Protein AF-A0A392PBZ8-F1 (afdb_monomer_lite)

Secondary structure (DSSP, 8-state):
-EEEES-EEEEEES-EEE--SS-SEEEES-EEEEEES-EEE--TT-TT--SEEEES-EEEEEEEEEEE-SS-SEEE-TT-EEEEEEEEEE-SBS-EEE---SSSTTPPPPEEEEEES-EE-SBS--

Organism: NCBI:txid97028

Structure (mmCIF, N/CA/C/O backbone):
data_AF-A0A392PBZ8-F1
#
_entry.id   AF-A0A392PBZ8-F1
#
loop_
_atom_site.group_PDB
_atom_site.id
_atom_site.type_symbol
_atom_site.label_atom_id
_atom_site.label_alt_id
_atom_site.label_comp_id
_atom_site.label_asym_id
_atom_site.label_entity_id
_atom_site.label_seq_id
_atom_site.pdbx_PDB_ins_code
_atom_site.Cartn_x
_atom_site.Cartn_y
_atom_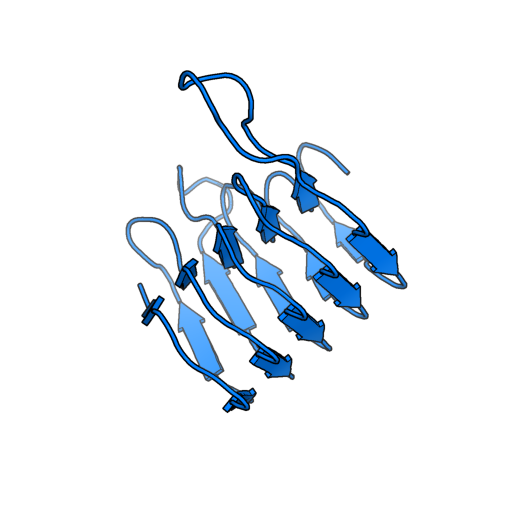site.Cartn_z
_atom_site.occupancy
_atom_site.B_iso_or_equiv
_atom_site.auth_seq_id
_atom_site.auth_comp_id
_atom_site.auth_asym_id
_atom_site.auth_atom_id
_atom_site.pdbx_PDB_model_num
ATOM 1 N N . ASN A 1 1 ? -6.633 7.276 -9.433 1.00 88.00 1 ASN A N 1
ATOM 2 C CA . ASN A 1 1 ? -6.323 7.726 -8.064 1.00 88.00 1 ASN A CA 1
ATOM 3 C C . ASN A 1 1 ? -7.614 7.773 -7.253 1.00 88.00 1 ASN A C 1
ATOM 5 O O . ASN A 1 1 ? -8.532 8.489 -7.639 1.00 88.00 1 ASN A O 1
ATOM 9 N N . PHE A 1 2 ? -7.705 6.957 -6.203 1.00 96.38 2 PHE A N 1
ATOM 10 C CA . PHE A 1 2 ? -8.792 6.962 -5.223 1.00 96.38 2 PHE A CA 1
ATOM 11 C C . PHE A 1 2 ? -8.332 7.665 -3.943 1.00 96.38 2 PHE A C 1
ATOM 13 O O . PHE A 1 2 ? -7.215 7.432 -3.486 1.00 96.38 2 PHE A O 1
ATOM 20 N N . GLY A 1 3 ? -9.202 8.482 -3.348 1.00 97.56 3 GLY A N 1
ATOM 21 C CA . GLY A 1 3 ? -8.974 9.102 -2.044 1.00 97.56 3 GLY A CA 1
ATOM 22 C C . GLY A 1 3 ? -10.047 8.673 -1.051 1.00 97.56 3 GLY A C 1
ATOM 23 O O . GLY A 1 3 ? -11.226 8.959 -1.259 1.00 97.56 3 GLY A O 1
ATOM 24 N N . PHE A 1 4 ? -9.639 8.007 0.025 1.00 98.25 4 PHE A N 1
ATOM 25 C CA . PHE A 1 4 ? -10.509 7.589 1.119 1.00 98.25 4 PHE A CA 1
ATOM 26 C C . PHE A 1 4 ? -10.128 8.365 2.374 1.00 98.25 4 PHE A C 1
ATOM 28 O O . PHE A 1 4 ? -9.108 8.084 3.001 1.00 98.25 4 PHE A O 1
ATOM 35 N N . ASN A 1 5 ? -10.951 9.353 2.724 1.00 98.38 5 ASN A N 1
ATOM 36 C CA . ASN A 1 5 ? -10.641 10.306 3.783 1.00 98.38 5 ASN A CA 1
ATOM 37 C C . ASN A 1 5 ? -11.683 10.228 4.902 1.00 98.38 5 ASN A C 1
ATOM 39 O O . ASN A 1 5 ? -12.879 10.353 4.640 1.00 98.38 5 ASN A O 1
ATOM 43 N N . PHE A 1 6 ? -11.218 10.070 6.142 1.00 98.44 6 PHE A N 1
ATOM 44 C CA . PHE A 1 6 ? -12.022 10.142 7.370 1.00 98.44 6 PHE A CA 1
ATOM 45 C C . PHE A 1 6 ? -13.190 9.146 7.435 1.00 98.44 6 PHE A C 1
ATOM 47 O O . PHE A 1 6 ? -14.201 9.390 8.099 1.00 98.44 6 PHE A O 1
ATOM 54 N N . LEU A 1 7 ? -13.055 8.009 6.749 1.00 98.62 7 LEU A N 1
ATOM 55 C CA . LEU A 1 7 ? -14.059 6.952 6.743 1.00 98.62 7 LEU A CA 1
ATOM 56 C C . LEU A 1 7 ? -13.957 6.088 7.998 1.00 98.62 7 LEU A C 1
ATOM 58 O O . LEU A 1 7 ? -12.877 5.866 8.548 1.00 98.62 7 LEU A O 1
ATOM 62 N N . LYS A 1 8 ? -15.103 5.562 8.428 1.00 98.62 8 LYS A N 1
ATOM 63 C CA . LYS A 1 8 ? -15.205 4.652 9.569 1.00 98.62 8 LYS A CA 1
ATOM 64 C C . LYS A 1 8 ? -15.985 3.405 9.178 1.00 98.62 8 LYS A C 1
ATOM 66 O O . LYS A 1 8 ? -16.951 3.512 8.425 1.00 98.62 8 LYS A O 1
ATOM 71 N N . HIS A 1 9 ? -15.586 2.248 9.702 1.00 98.56 9 HIS A N 1
ATOM 72 C CA . HIS A 1 9 ? -16.333 0.986 9.577 1.00 98.56 9 HIS A CA 1
ATOM 73 C C . HIS A 1 9 ? -16.699 0.642 8.126 1.00 98.56 9 HIS A C 1
ATOM 75 O O . HIS A 1 9 ? -17.857 0.375 7.809 1.00 98.56 9 HIS A O 1
ATOM 81 N N . SER A 1 10 ? -15.725 0.727 7.224 1.00 98.56 10 SER A N 1
ATOM 82 C CA . SER A 1 10 ? -15.973 0.627 5.784 1.00 98.56 10 SER A CA 1
ATOM 83 C C . SER A 1 10 ? -15.096 -0.440 5.137 1.00 98.56 10 SER A C 1
ATOM 85 O O . SER A 1 10 ? -13.975 -0.701 5.576 1.00 98.56 10 SER A O 1
ATOM 87 N N . ILE A 1 11 ? -15.624 -1.058 4.082 1.00 98.62 11 ILE A N 1
ATOM 88 C CA . ILE A 1 11 ? -14.942 -2.094 3.305 1.00 98.62 11 ILE A CA 1
ATOM 89 C C . ILE A 1 11 ? -14.972 -1.686 1.836 1.00 98.62 11 ILE A C 1
ATOM 91 O O . ILE A 1 11 ? -16.026 -1.327 1.313 1.00 98.62 11 ILE A O 1
ATOM 95 N N . VAL A 1 12 ? -13.823 -1.777 1.174 1.00 98.12 12 VAL A N 1
ATOM 96 C CA . VAL A 1 12 ? -13.686 -1.659 -0.275 1.00 98.12 12 VAL A CA 1
ATOM 97 C C . VAL A 1 12 ? -13.239 -3.010 -0.809 1.00 98.12 12 VAL A C 1
ATOM 99 O O . VAL A 1 12 ? -12.213 -3.542 -0.383 1.00 98.12 12 VAL A O 1
ATOM 102 N N . ARG A 1 13 ? -14.028 -3.580 -1.719 1.00 98.31 13 ARG A N 1
ATOM 103 C CA . ARG A 1 13 ? -13.854 -4.961 -2.160 1.00 98.31 13 ARG A CA 1
ATOM 104 C C . ARG A 1 13 ? -13.898 -5.096 -3.678 1.00 98.31 13 ARG A C 1
ATOM 106 O O . ARG A 1 13 ? -14.712 -4.435 -4.315 1.00 98.31 13 ARG A O 1
ATOM 113 N N . ASP A 1 14 ? -13.038 -5.965 -4.210 1.00 98.06 14 ASP A N 1
ATOM 114 C CA . ASP A 1 14 ? -13.031 -6.426 -5.610 1.00 98.06 14 ASP A CA 1
ATOM 115 C C . ASP A 1 14 ? -12.945 -5.295 -6.654 1.00 98.06 14 ASP A C 1
ATOM 117 O O . ASP A 1 14 ? -13.528 -5.360 -7.737 1.00 98.06 14 ASP A O 1
ATOM 121 N N . ILE A 1 15 ? -12.211 -4.229 -6.329 1.00 98.12 15 ILE A N 1
ATOM 122 C CA . ILE A 1 15 ? -11.968 -3.106 -7.239 1.00 98.12 15 ILE A CA 1
ATOM 123 C C . ILE A 1 15 ? -10.596 -3.253 -7.89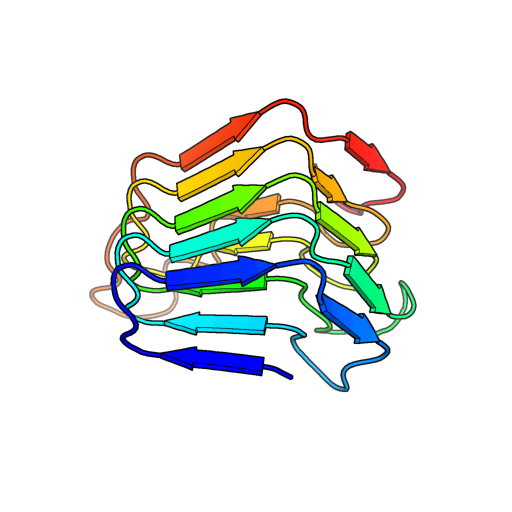7 1.00 98.12 15 ILE A C 1
ATOM 125 O O . ILE A 1 15 ? -9.599 -3.562 -7.241 1.00 98.12 15 ILE A O 1
ATOM 129 N N . THR A 1 16 ? -10.548 -2.934 -9.191 1.00 98.38 16 THR A N 1
ATOM 130 C CA . THR A 1 16 ? -9.313 -2.841 -9.971 1.00 98.38 16 THR A CA 1
ATOM 131 C C . THR A 1 16 ? -8.969 -1.382 -10.266 1.00 98.38 16 THR A C 1
ATOM 133 O O . THR A 1 16 ? -9.795 -0.634 -10.789 1.00 98.38 16 THR A O 1
ATOM 136 N N . SER A 1 17 ? -7.730 -0.985 -9.980 1.00 98.31 17 SER A N 1
ATOM 137 C CA . SER A 1 17 ? -7.149 0.307 -10.353 1.00 98.31 17 SER A CA 1
ATOM 138 C C . SER A 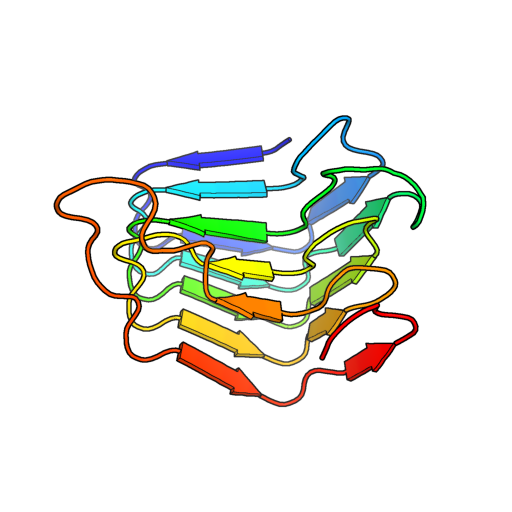1 17 ? -6.002 0.084 -11.335 1.00 98.31 17 SER A C 1
ATOM 140 O O . SER A 1 17 ? -5.062 -0.649 -11.034 1.00 98.31 17 SER A O 1
ATOM 142 N N . LYS A 1 18 ? -6.061 0.720 -12.505 1.00 98.06 18 LYS A N 1
ATOM 143 C CA . LYS A 1 18 ? -5.102 0.506 -13.592 1.00 98.06 18 LYS A CA 1
ATOM 144 C C . LYS A 1 18 ? -4.483 1.819 -14.066 1.00 98.06 18 LYS A C 1
ATOM 146 O O . LYS A 1 18 ? -5.207 2.796 -14.241 1.00 98.06 18 LYS A O 1
ATOM 151 N N . ASP A 1 19 ? -3.167 1.803 -14.270 1.00 96.81 19 ASP A N 1
ATOM 152 C CA . ASP A 1 19 ? -2.356 2.852 -14.897 1.00 96.81 19 ASP A CA 1
ATOM 153 C C . ASP A 1 19 ? -2.632 4.253 -14.324 1.00 96.81 19 ASP A C 1
ATOM 155 O O . ASP A 1 19 ? -2.916 5.216 -15.044 1.00 96.81 19 ASP A O 1
ATOM 159 N N . SER A 1 20 ? -2.594 4.372 -12.991 1.00 96.31 20 SER A N 1
ATOM 160 C CA . SER A 1 20 ? -2.735 5.673 -12.337 1.00 96.31 20 SER A CA 1
ATOM 161 C C . SER A 1 20 ? -1.535 6.556 -12.694 1.00 96.31 20 SER A C 1
ATOM 163 O O . SER A 1 20 ? -0.404 6.092 -12.758 1.00 96.31 20 SER A O 1
ATOM 165 N N . LYS A 1 21 ? -1.769 7.855 -12.912 1.00 91.25 21 LYS A N 1
ATOM 166 C CA . LYS A 1 21 ? -0.703 8.824 -13.252 1.00 91.25 21 LYS A CA 1
ATOM 167 C C . LYS A 1 21 ? 0.237 9.147 -12.079 1.00 91.25 21 LYS A C 1
ATOM 169 O O . LYS A 1 21 ? 1.198 9.887 -12.247 1.00 91.25 21 LYS A O 1
ATOM 174 N N . ASN A 1 22 ? -0.131 8.695 -10.890 1.00 93.50 22 ASN A N 1
ATOM 175 C CA . ASN A 1 22 ? 0.551 8.871 -9.616 1.00 93.50 22 ASN A CA 1
ATOM 176 C C . ASN A 1 22 ? 0.017 7.748 -8.699 1.00 93.50 22 ASN A C 1
ATOM 178 O O . ASN A 1 22 ? -0.453 6.733 -9.218 1.00 93.50 22 ASN A O 1
ATOM 182 N N . PHE A 1 23 ? -0.046 7.943 -7.383 1.00 96.06 23 PHE A N 1
ATOM 183 C CA . PHE A 1 23 ? -0.541 6.950 -6.429 1.00 96.06 23 PHE A CA 1
ATOM 184 C C . PHE A 1 23 ? -1.891 6.370 -6.892 1.00 96.06 23 PHE A C 1
ATOM 186 O O . PHE A 1 23 ? -2.736 7.071 -7.471 1.00 96.06 23 PHE A O 1
ATOM 193 N N . HIS A 1 24 ? -2.129 5.084 -6.674 1.00 98.38 24 HIS A N 1
ATOM 194 C CA . HIS A 1 24 ? -3.404 4.451 -6.985 1.00 98.38 24 HIS A CA 1
ATOM 195 C C . HIS A 1 24 ? -4.441 4.764 -5.912 1.00 98.38 24 HIS A C 1
ATOM 197 O O . HIS A 1 24 ? -5.579 5.099 -6.267 1.00 98.38 24 HIS A O 1
ATOM 203 N N . VAL A 1 25 ? -4.050 4.698 -4.637 1.00 98.44 25 VAL A N 1
ATOM 204 C CA . VAL A 1 25 ? -4.934 4.877 -3.483 1.00 98.44 25 VAL A CA 1
ATOM 205 C C . VAL A 1 25 ? -4.250 5.686 -2.379 1.00 98.44 25 VAL A C 1
ATOM 207 O O . VAL A 1 25 ? -3.142 5.364 -1.963 1.00 98.44 25 VAL A O 1
ATOM 210 N N . ASN A 1 26 ? -4.961 6.686 -1.859 1.00 98.25 26 ASN A N 1
ATOM 211 C CA . ASN A 1 26 ? -4.623 7.402 -0.632 1.00 98.25 26 ASN A CA 1
ATOM 212 C C . ASN A 1 26 ? -5.676 7.125 0.448 1.00 98.25 26 ASN A C 1
ATOM 214 O O . ASN A 1 26 ? -6.875 7.291 0.204 1.00 98.25 26 ASN A O 1
ATOM 218 N N . VAL A 1 27 ? -5.226 6.739 1.641 1.00 98.62 27 VAL A N 1
ATOM 219 C CA . VAL A 1 27 ? -6.053 6.502 2.829 1.00 98.62 27 VAL A CA 1
ATOM 220 C C . VAL A 1 27 ? -5.608 7.461 3.922 1.00 98.62 27 VAL A C 1
ATOM 222 O O . VAL A 1 27 ? -4.472 7.381 4.383 1.00 98.62 27 VAL A O 1
ATOM 225 N N . LEU A 1 28 ? -6.495 8.358 4.350 1.00 98.69 28 LEU A N 1
ATOM 226 C CA . LEU A 1 28 ? -6.166 9.391 5.329 1.00 98.69 28 LEU A CA 1
ATOM 227 C C . LEU A 1 28 ? -7.220 9.470 6.431 1.00 98.69 28 LEU A C 1
ATOM 229 O O . LEU A 1 28 ? -8.401 9.675 6.156 1.00 98.69 28 LEU A O 1
ATOM 233 N N . GLY A 1 29 ? -6.801 9.386 7.694 1.00 98.62 29 GLY A N 1
ATOM 234 C CA . GLY A 1 29 ? -7.714 9.621 8.819 1.00 98.62 29 GLY A CA 1
ATOM 235 C C . GLY A 1 29 ? -8.788 8.545 9.004 1.00 98.62 29 GLY A C 1
ATOM 236 O O . GLY A 1 29 ? -9.810 8.817 9.632 1.00 98.62 29 GLY A O 1
ATOM 237 N N . CYS A 1 30 ? -8.619 7.355 8.423 1.00 98.81 30 CYS A N 1
ATOM 238 C CA . CYS A 1 30 ? -9.634 6.303 8.447 1.00 98.81 30 CYS A CA 1
ATOM 239 C C . CYS A 1 30 ? -9.551 5.447 9.720 1.00 98.81 30 CYS A C 1
ATOM 241 O O . CYS A 1 30 ? -8.492 5.308 10.334 1.00 98.81 30 CYS A O 1
ATOM 243 N N . THR A 1 31 ? -10.671 4.844 10.126 1.00 98.88 31 THR A N 1
ATOM 244 C CA . THR A 1 31 ? -10.735 3.935 11.284 1.00 98.88 31 THR A CA 1
ATOM 245 C C . THR A 1 31 ? -11.535 2.678 10.969 1.00 98.88 31 THR A C 1
ATOM 247 O O . THR A 1 31 ? -12.676 2.789 10.522 1.00 98.88 31 THR A O 1
ATOM 250 N N . ASN A 1 32 ? -10.983 1.493 11.250 1.00 98.81 32 ASN A N 1
ATOM 251 C CA . ASN A 1 32 ? -11.607 0.206 10.911 1.00 98.81 32 ASN A CA 1
ATOM 252 C C . ASN A 1 32 ? -12.011 0.177 9.426 1.00 98.81 32 ASN A C 1
ATOM 254 O O . ASN A 1 32 ? -13.191 0.240 9.057 1.00 98.81 32 ASN A O 1
ATOM 258 N N . PHE A 1 33 ? -10.987 0.184 8.576 1.00 98.81 33 PHE A N 1
ATOM 259 C CA . PHE A 1 33 ? -11.120 0.278 7.127 1.00 98.81 33 PHE A CA 1
ATOM 260 C C . PHE A 1 33 ? -10.434 -0.907 6.460 1.00 98.81 33 PHE A C 1
ATOM 262 O O . PHE A 1 33 ? -9.285 -1.211 6.767 1.00 98.81 33 PHE A O 1
ATOM 269 N N . THR A 1 34 ? -11.133 -1.602 5.566 1.00 98.88 34 THR A N 1
ATOM 270 C CA . THR A 1 34 ? -10.616 -2.837 4.963 1.00 98.88 34 THR A CA 1
ATOM 271 C C . THR A 1 34 ? -10.626 -2.770 3.444 1.00 98.88 34 THR A C 1
ATOM 273 O O . THR A 1 34 ? -11.665 -2.509 2.844 1.00 98.88 34 THR A O 1
ATOM 276 N N . PHE A 1 35 ? -9.488 -3.086 2.837 1.00 98.81 35 PHE A N 1
ATOM 277 C CA . PHE A 1 35 ? -9.382 -3.531 1.454 1.00 98.81 35 PHE A CA 1
ATOM 278 C C . PHE A 1 35 ? -9.375 -5.056 1.417 1.00 98.81 35 PHE A C 1
ATOM 280 O O . PHE A 1 35 ? -8.656 -5.689 2.192 1.00 98.81 35 PHE A O 1
ATOM 287 N N . ASP A 1 36 ? -10.156 -5.640 0.514 1.00 98.81 36 ASP A N 1
ATOM 288 C CA . ASP A 1 36 ? -10.258 -7.090 0.338 1.00 98.81 36 ASP A CA 1
ATOM 289 C C . ASP A 1 36 ? -10.418 -7.424 -1.150 1.00 98.81 36 ASP A C 1
ATOM 291 O O . ASP A 1 36 ? -11.335 -6.921 -1.793 1.00 98.81 36 ASP A O 1
ATOM 295 N N . GLY A 1 37 ? -9.514 -8.218 -1.727 1.00 98.50 37 GLY A N 1
ATOM 296 C CA . GLY A 1 37 ? -9.594 -8.576 -3.154 1.00 98.50 37 GLY A CA 1
ATOM 297 C C . GLY A 1 37 ? -9.243 -7.435 -4.120 1.00 98.50 37 GLY A C 1
ATOM 298 O O . GLY A 1 37 ? -9.601 -7.476 -5.295 1.00 98.50 37 GLY A O 1
ATOM 299 N N . PHE A 1 38 ? -8.569 -6.384 -3.647 1.00 97.81 38 PHE A N 1
ATOM 300 C CA . PHE A 1 38 ? -8.211 -5.236 -4.480 1.00 97.81 38 PHE A CA 1
ATOM 301 C C . PHE A 1 38 ? -7.112 -5.615 -5.493 1.00 97.81 38 PHE A C 1
ATOM 303 O O . PHE A 1 38 ? -6.242 -6.442 -5.209 1.00 97.81 38 PHE A O 1
ATOM 310 N N . THR A 1 39 ? -7.134 -5.022 -6.688 1.00 98.69 39 THR A N 1
ATOM 311 C CA . THR A 1 39 ? -6.104 -5.247 -7.718 1.00 98.69 39 THR A CA 1
ATOM 312 C C . THR A 1 39 ? -5.560 -3.920 -8.233 1.00 98.69 39 THR A C 1
ATOM 314 O O . THR A 1 39 ? -6.320 -3.042 -8.641 1.00 98.69 39 THR A O 1
ATOM 317 N N . ILE A 1 40 ? -4.239 -3.765 -8.231 1.00 98.62 40 ILE A N 1
ATOM 318 C CA . ILE A 1 40 ? -3.533 -2.580 -8.722 1.00 98.62 40 ILE A CA 1
ATOM 319 C C . ILE A 1 40 ? -2.518 -3.003 -9.777 1.00 98.62 40 ILE A C 1
ATOM 321 O O . ILE A 1 40 ? -1.723 -3.912 -9.542 1.00 98.62 40 ILE A O 1
ATOM 325 N N . THR A 1 41 ? -2.540 -2.330 -10.927 1.00 98.31 41 THR A N 1
ATOM 326 C CA . THR A 1 41 ? -1.561 -2.544 -11.998 1.00 98.31 41 THR A CA 1
ATOM 327 C C . THR A 1 41 ? -1.097 -1.222 -12.597 1.00 98.31 41 THR A C 1
ATOM 329 O O . THR A 1 41 ? -1.926 -0.448 -13.081 1.00 98.31 41 THR A O 1
ATOM 332 N N . ALA A 1 42 ? 0.211 -1.018 -12.648 1.00 97.75 42 ALA A N 1
ATOM 333 C CA . ALA A 1 42 ? 0.902 -0.017 -13.449 1.00 97.75 42 ALA A CA 1
ATOM 334 C C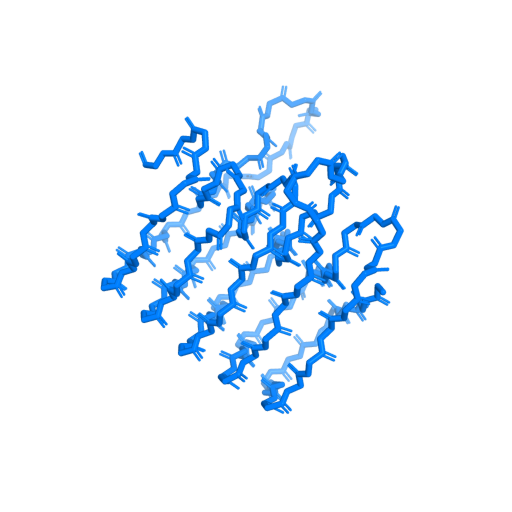 . ALA A 1 42 ? 2.237 -0.601 -13.957 1.00 97.75 42 ALA A C 1
ATOM 336 O O . ALA A 1 42 ? 2.728 -1.588 -13.399 1.00 97.75 42 ALA A O 1
ATOM 337 N N . PRO A 1 43 ? 2.844 -0.035 -15.018 1.00 96.88 43 PRO A N 1
ATOM 338 C CA . PRO A 1 43 ? 4.170 -0.454 -15.462 1.00 96.88 43 PRO A CA 1
ATOM 339 C C . PRO A 1 43 ? 5.213 -0.273 -14.352 1.00 96.88 43 PRO A C 1
ATOM 341 O O . PRO A 1 43 ? 5.242 0.773 -13.711 1.00 96.88 43 PRO A O 1
ATOM 344 N N . GLY A 1 44 ? 6.128 -1.234 -14.188 1.00 93.75 44 GLY A N 1
ATOM 345 C CA . GLY A 1 44 ? 7.199 -1.151 -13.181 1.00 93.75 44 GLY A CA 1
ATOM 346 C C . GLY A 1 44 ? 8.170 0.021 -13.380 1.00 93.75 44 GLY A C 1
ATOM 347 O O . GLY A 1 44 ? 8.864 0.419 -12.460 1.00 93.75 44 GLY A O 1
ATOM 348 N N . THR A 1 45 ? 8.196 0.621 -14.571 1.00 94.38 45 THR A N 1
ATOM 349 C CA . THR A 1 45 ? 8.974 1.834 -14.871 1.00 94.38 45 THR A CA 1
ATOM 350 C C . THR A 1 45 ? 8.194 3.130 -14.610 1.00 94.38 45 THR A C 1
ATOM 352 O O . THR A 1 45 ? 8.675 4.214 -14.939 1.00 94.38 45 THR A O 1
ATOM 355 N N . SER A 1 46 ? 6.954 3.041 -14.117 1.00 92.56 46 SER A N 1
ATOM 356 C CA . SER A 1 46 ? 6.076 4.189 -13.897 1.00 92.56 46 SER A CA 1
ATOM 357 C C . SER A 1 46 ? 6.324 4.796 -12.519 1.00 92.56 46 SER A C 1
ATOM 359 O O . SER A 1 46 ? 5.767 4.343 -11.520 1.00 92.56 46 SER A O 1
ATOM 361 N N . ILE A 1 47 ? 7.146 5.841 -12.485 1.00 90.69 47 ILE A N 1
ATOM 362 C CA . ILE A 1 47 ? 7.563 6.517 -11.251 1.00 90.69 47 ILE A CA 1
ATOM 363 C C . ILE A 1 47 ? 6.366 6.994 -10.410 1.00 90.69 47 ILE A C 1
ATOM 365 O O . ILE A 1 47 ? 5.387 7.514 -10.953 1.00 90.69 47 ILE A O 1
ATOM 369 N N . ASN A 1 48 ? 6.460 6.835 -9.084 1.00 91.94 48 ASN A N 1
ATOM 370 C CA . ASN A 1 48 ? 5.485 7.327 -8.100 1.00 91.94 48 ASN A CA 1
ATOM 371 C C . ASN A 1 48 ? 4.054 6.818 -8.319 1.00 91.94 48 ASN A C 1
ATOM 373 O O . ASN A 1 48 ? 3.074 7.551 -8.144 1.00 91.94 48 ASN A O 1
ATOM 377 N N . THR A 1 49 ? 3.929 5.562 -8.753 1.00 94.06 49 THR A N 1
ATOM 378 C CA . THR A 1 49 ? 2.646 4.859 -8.870 1.00 94.06 49 THR A CA 1
ATOM 379 C C . THR A 1 49 ? 2.370 3.982 -7.659 1.00 94.06 49 THR A C 1
ATOM 381 O O . THR A 1 49 ? 1.923 2.853 -7.816 1.00 94.06 49 THR A O 1
ATOM 384 N N . ASP A 1 50 ? 2.611 4.496 -6.453 1.00 97.19 50 ASP A N 1
ATOM 385 C CA . ASP A 1 50 ? 2.369 3.790 -5.196 1.00 97.19 50 ASP A CA 1
ATOM 386 C C . ASP A 1 50 ? 0.994 3.115 -5.180 1.00 97.19 50 ASP A C 1
ATOM 388 O O . ASP A 1 50 ? -0.007 3.690 -5.624 1.00 97.19 50 ASP A O 1
ATOM 392 N N . GLY A 1 51 ? 0.922 1.897 -4.655 1.00 98.25 51 GLY A N 1
ATOM 393 C CA . GLY A 1 51 ? -0.312 1.130 -4.593 1.00 98.25 51 GLY A CA 1
ATOM 394 C C . GLY A 1 51 ? -1.291 1.729 -3.587 1.00 98.25 51 GLY A C 1
ATOM 395 O O . GLY A 1 51 ? -2.205 2.475 -3.953 1.00 98.25 51 GLY A O 1
ATOM 396 N N . ILE A 1 52 ? -1.122 1.374 -2.314 1.00 98.69 52 ILE A N 1
ATOM 397 C CA . ILE A 1 52 ? -1.967 1.856 -1.216 1.00 98.69 52 ILE A CA 1
ATOM 398 C C . ILE A 1 52 ? -1.114 2.620 -0.208 1.00 98.69 52 ILE A C 1
ATOM 400 O O . ILE A 1 52 ? -0.406 2.018 0.597 1.00 98.69 52 ILE A O 1
ATOM 404 N N . HIS A 1 53 ? -1.236 3.945 -0.219 1.00 98.56 53 HIS A N 1
ATOM 405 C CA . HIS A 1 53 ? -0.623 4.808 0.782 1.00 98.56 53 HIS A CA 1
ATOM 406 C C . HIS A 1 53 ? -1.582 5.036 1.957 1.00 98.56 53 HIS A C 1
ATOM 408 O O . HIS A 1 53 ? -2.731 5.441 1.756 1.00 98.56 53 HIS A O 1
ATOM 414 N N . ILE A 1 54 ? -1.125 4.780 3.184 1.00 98.75 54 ILE A N 1
ATOM 415 C CA . ILE A 1 54 ? -1.924 4.885 4.412 1.00 98.75 54 ILE A CA 1
ATOM 416 C C . ILE A 1 54 ? -1.271 5.884 5.360 1.00 98.75 54 ILE A C 1
ATOM 418 O O . ILE A 1 54 ? -0.158 5.656 5.813 1.00 98.75 54 ILE A O 1
ATOM 422 N N . GLY A 1 55 ? -1.981 6.955 5.709 1.00 98.44 55 GLY A N 1
ATOM 423 C CA . GLY A 1 55 ? -1.542 7.955 6.683 1.00 98.44 55 GLY A CA 1
ATOM 424 C C . GLY A 1 55 ? -2.603 8.220 7.747 1.00 98.44 55 GLY A C 1
ATOM 425 O O . GLY A 1 55 ? -3.810 8.170 7.476 1.00 98.44 55 GLY A O 1
ATOM 426 N N . ARG A 1 56 ? -2.163 8.515 8.974 1.00 98.50 56 ARG A N 1
ATOM 427 C CA . ARG A 1 56 ? -2.996 8.944 10.115 1.00 98.50 56 ARG A CA 1
ATOM 428 C C . ARG A 1 56 ? -4.249 8.096 10.322 1.00 98.50 56 ARG A C 1
ATOM 430 O O . ARG A 1 56 ? -5.318 8.618 10.624 1.00 98.50 56 ARG A O 1
ATOM 437 N N . SER A 1 57 ? -4.146 6.796 10.078 1.00 98.81 57 SER A N 1
ATOM 438 C CA . SER A 1 57 ? -5.284 5.877 10.076 1.00 98.81 57 SER A CA 1
ATOM 439 C C . SER A 1 57 ? -5.079 4.770 11.102 1.00 98.81 57 SER A C 1
ATOM 441 O O . SER A 1 57 ? -3.950 4.385 11.391 1.00 98.81 57 SER A O 1
ATOM 443 N N . THR A 1 58 ? -6.168 4.261 11.674 1.00 98.88 58 THR A N 1
ATOM 444 C CA . THR A 1 58 ? -6.130 3.226 12.718 1.00 98.88 58 THR A CA 1
ATOM 445 C C . THR A 1 58 ? -6.954 2.006 12.320 1.00 98.88 58 THR A C 1
ATOM 447 O O . THR A 1 58 ? -8.071 2.155 11.834 1.00 98.88 58 THR A O 1
ATOM 450 N N . ASP A 1 59 ? -6.441 0.799 12.561 1.00 98.88 59 ASP A N 1
ATOM 451 C CA . ASP A 1 59 ? -7.124 -0.459 12.211 1.00 98.88 59 ASP A CA 1
ATOM 452 C C . ASP A 1 59 ? -7.455 -0.535 10.707 1.00 98.88 59 ASP A C 1
ATOM 454 O O . ASP A 1 59 ? -8.603 -0.718 10.294 1.00 98.88 59 ASP A O 1
ATOM 458 N N . VAL A 1 60 ? -6.431 -0.333 9.870 1.00 98.94 60 VAL A N 1
ATOM 459 C CA . VAL A 1 60 ? -6.543 -0.509 8.415 1.00 98.94 60 VAL A CA 1
ATOM 460 C C . VAL A 1 60 ? -6.036 -1.891 8.028 1.00 98.94 60 VAL A C 1
ATOM 462 O O . VAL A 1 60 ? -4.944 -2.304 8.422 1.00 98.94 60 VAL A O 1
ATOM 465 N N . LYS A 1 61 ? -6.827 -2.608 7.231 1.00 98.94 61 LYS A N 1
ATOM 466 C CA . LYS A 1 61 ? -6.525 -3.961 6.763 1.00 98.94 61 LYS A CA 1
ATOM 467 C C . LYS A 1 61 ? -6.413 -3.970 5.241 1.00 98.94 61 LYS A C 1
ATOM 469 O O . LYS A 1 61 ? -7.356 -3.585 4.562 1.00 98.94 61 LYS A O 1
ATOM 474 N N . VAL A 1 62 ? -5.289 -4.437 4.710 1.00 98.88 62 VAL A N 1
ATOM 475 C CA . VAL A 1 62 ? -5.087 -4.714 3.281 1.00 98.88 62 VAL A CA 1
ATOM 476 C C . VAL A 1 62 ? -4.995 -6.224 3.114 1.00 98.88 62 VAL A C 1
ATOM 478 O O . VAL A 1 62 ? -4.024 -6.840 3.559 1.00 98.88 62 VAL A O 1
ATOM 481 N N . LEU A 1 63 ? -6.038 -6.830 2.546 1.00 98.88 63 LEU A N 1
ATOM 482 C CA . LEU A 1 63 ? -6.225 -8.278 2.507 1.00 98.88 63 LEU A CA 1
ATOM 483 C C . LEU A 1 63 ? -6.351 -8.790 1.071 1.00 98.88 63 LEU A C 1
ATOM 485 O O . LEU A 1 63 ? -7.011 -8.168 0.239 1.00 98.88 63 LEU A O 1
ATOM 489 N N . ASN A 1 64 ? -5.763 -9.958 0.800 1.00 98.81 64 ASN A N 1
ATOM 490 C CA . ASN A 1 64 ? -5.994 -10.736 -0.428 1.00 98.81 64 ASN A CA 1
ATOM 491 C C . ASN A 1 64 ? -5.827 -9.896 -1.711 1.00 98.81 64 ASN A C 1
ATOM 493 O O . ASN A 1 64 ? -6.667 -9.934 -2.604 1.00 98.81 64 ASN A O 1
ATOM 497 N N . THR A 1 65 ? -4.797 -9.055 -1.752 1.00 98.69 65 THR A N 1
ATOM 498 C CA . THR A 1 65 ? -4.649 -7.986 -2.751 1.00 98.69 65 THR A CA 1
ATOM 499 C C . THR A 1 65 ? -3.471 -8.286 -3.680 1.00 98.69 65 THR A C 1
ATOM 501 O O . THR A 1 65 ? -2.455 -8.823 -3.242 1.00 98.69 65 THR A O 1
ATOM 504 N N . ASN A 1 66 ? -3.594 -7.924 -4.958 1.00 98.81 66 ASN A N 1
ATOM 505 C CA . ASN A 1 66 ? -2.503 -7.987 -5.936 1.00 98.81 66 ASN A CA 1
ATOM 506 C C . ASN A 1 66 ? -2.080 -6.566 -6.316 1.00 98.81 66 ASN A C 1
ATOM 508 O O . ASN A 1 66 ? -2.923 -5.772 -6.733 1.00 98.81 66 ASN A O 1
ATOM 512 N N . ILE A 1 67 ? -0.796 -6.245 -6.181 1.00 98.75 67 ILE A N 1
ATOM 513 C CA . ILE A 1 67 ? -0.250 -4.913 -6.446 1.00 98.75 67 ILE A CA 1
ATOM 514 C C . ILE A 1 67 ? 0.990 -5.041 -7.323 1.00 98.75 67 ILE A C 1
ATOM 516 O O . ILE A 1 67 ? 1.976 -5.648 -6.921 1.00 98.75 67 ILE A O 1
ATOM 520 N N . ALA A 1 68 ? 0.923 -4.445 -8.506 1.00 98.50 68 ALA A N 1
ATOM 521 C CA . ALA A 1 68 ? 2.035 -4.269 -9.426 1.00 98.50 68 ALA A CA 1
ATOM 522 C C . ALA A 1 68 ? 2.145 -2.780 -9.762 1.00 98.50 68 ALA A C 1
ATOM 524 O O . ALA A 1 68 ? 1.202 -2.204 -10.309 1.00 98.50 68 ALA A O 1
ATOM 525 N N . THR A 1 69 ? 3.266 -2.162 -9.416 1.00 97.56 69 THR A N 1
ATOM 526 C CA . THR A 1 69 ? 3.487 -0.712 -9.489 1.00 97.56 69 THR A CA 1
ATOM 527 C C . THR A 1 69 ? 4.930 -0.412 -9.891 1.00 97.56 69 THR A C 1
ATOM 529 O O . THR A 1 69 ? 5.760 -1.314 -9.992 1.00 97.56 69 THR A O 1
ATOM 532 N N . GLY A 1 70 ? 5.239 0.857 -10.154 1.00 96.81 70 GLY A N 1
ATOM 533 C CA . GLY A 1 70 ? 6.618 1.341 -10.296 1.00 96.81 70 GLY A CA 1
ATOM 534 C C . GLY A 1 70 ? 7.169 2.014 -9.038 1.00 96.81 70 GLY A C 1
ATOM 535 O O . GLY A 1 70 ? 8.146 2.745 -9.130 1.00 96.81 70 GLY A O 1
ATOM 536 N N . ASP A 1 71 ? 6.502 1.835 -7.896 1.00 96.88 71 ASP A N 1
ATOM 537 C CA . ASP A 1 71 ? 6.893 2.373 -6.586 1.00 96.88 71 ASP A CA 1
ATOM 538 C C . ASP A 1 71 ? 6.354 1.447 -5.471 1.00 96.88 71 ASP A C 1
ATOM 540 O O . ASP A 1 71 ? 6.038 0.283 -5.745 1.00 96.88 71 ASP A O 1
ATOM 544 N N . ASP A 1 72 ? 6.237 1.913 -4.227 1.00 98.19 72 ASP A N 1
ATOM 545 C CA . ASP A 1 72 ? 5.750 1.127 -3.084 1.00 98.19 72 ASP A CA 1
ATOM 546 C C . ASP A 1 72 ? 4.404 0.432 -3.357 1.00 98.19 72 ASP A C 1
ATOM 548 O O . ASP A 1 72 ? 3.436 1.045 -3.805 1.00 98.19 72 ASP A O 1
ATOM 552 N N . CYS A 1 73 ? 4.284 -0.856 -3.025 1.00 98.44 73 CYS A N 1
ATOM 553 C CA . CYS A 1 73 ? 2.996 -1.547 -3.102 1.00 98.44 73 CYS A CA 1
ATOM 554 C C . CYS A 1 73 ? 2.048 -1.060 -2.002 1.00 98.44 73 CYS A C 1
ATOM 556 O O . CYS A 1 73 ? 0.866 -0.800 -2.235 1.00 98.44 73 CYS A O 1
ATOM 558 N N . VAL A 1 74 ? 2.577 -0.951 -0.783 1.00 98.69 74 VAL A N 1
ATOM 559 C CA . VAL A 1 74 ? 1.895 -0.373 0.374 1.00 98.69 74 VAL A CA 1
ATOM 560 C C . VAL A 1 74 ? 2.900 0.507 1.098 1.00 98.69 74 VAL A C 1
ATOM 562 O O . VAL A 1 74 ? 3.967 0.018 1.457 1.00 98.69 74 VAL A O 1
ATOM 565 N N . SER A 1 75 ? 2.553 1.767 1.344 1.00 98.44 75 SER A N 1
ATOM 566 C CA . SER A 1 75 ? 3.398 2.709 2.083 1.00 98.44 75 SER A CA 1
ATOM 567 C C . SER A 1 75 ? 2.653 3.287 3.285 1.00 98.44 75 SER A C 1
ATOM 569 O O . SER A 1 75 ? 1.445 3.533 3.225 1.00 98.44 75 SER A O 1
ATOM 571 N N . LEU A 1 76 ? 3.354 3.464 4.409 1.00 98.50 76 LEU A N 1
ATOM 572 C CA . LEU A 1 76 ? 2.774 3.938 5.670 1.00 98.50 76 LEU A CA 1
ATOM 573 C C . LEU A 1 76 ? 3.338 5.305 6.064 1.00 98.50 76 LEU A C 1
ATOM 575 O O . LEU A 1 76 ? 4.506 5.415 6.417 1.00 98.50 76 LEU A O 1
ATOM 579 N N . GLY A 1 77 ? 2.494 6.330 6.060 1.00 98.00 77 GLY A N 1
ATOM 580 C CA . GLY A 1 77 ? 2.792 7.662 6.580 1.00 98.00 77 GLY A CA 1
ATOM 581 C C . GLY A 1 77 ? 2.546 7.803 8.085 1.00 98.00 77 GLY A C 1
ATOM 582 O O . GLY A 1 77 ? 2.059 6.882 8.753 1.00 98.00 77 GLY A O 1
ATOM 583 N N . ASP A 1 78 ? 2.858 8.997 8.596 1.00 97.81 78 ASP A N 1
ATOM 584 C CA . ASP A 1 78 ? 2.768 9.392 10.006 1.00 97.81 78 ASP A CA 1
ATOM 585 C C . ASP A 1 78 ? 1.417 9.050 10.654 1.00 97.81 78 ASP A C 1
ATOM 587 O O . ASP A 1 78 ? 0.363 9.083 10.017 1.00 97.81 78 ASP A O 1
ATOM 591 N N . GLY A 1 79 ? 1.439 8.708 11.943 1.00 98.06 79 GLY A N 1
ATOM 592 C CA . GLY A 1 79 ? 0.235 8.456 12.747 1.00 98.06 79 GLY A CA 1
ATOM 593 C C . GLY A 1 79 ? -0.569 7.209 12.368 1.00 98.06 79 GLY A C 1
ATOM 594 O O . GLY A 1 79 ? -1.704 7.045 12.822 1.00 98.06 79 GLY A O 1
ATOM 595 N N . SER A 1 80 ? -0.021 6.332 11.526 1.00 98.62 80 SER A N 1
ATOM 596 C CA . SER A 1 80 ? -0.657 5.062 11.173 1.00 98.62 80 SER A CA 1
ATOM 597 C C . SER A 1 80 ? -0.498 4.037 12.298 1.00 98.62 80 SER A C 1
ATOM 599 O O . SER A 1 80 ? 0.615 3.725 12.714 1.00 98.62 80 SER A O 1
ATOM 601 N N . ARG A 1 81 ? -1.611 3.482 12.790 1.00 98.75 81 ARG A N 1
ATOM 602 C CA . ARG A 1 81 ? -1.631 2.545 13.925 1.00 98.75 81 ARG A CA 1
ATOM 603 C C . ARG A 1 81 ? -2.423 1.279 13.606 1.00 98.75 81 ARG A C 1
ATOM 605 O O . ARG A 1 81 ? -3.483 1.351 12.993 1.00 98.75 81 ARG A O 1
ATOM 612 N N . GLN A 1 82 ? -1.981 0.124 14.102 1.00 98.75 82 GLN A N 1
ATOM 613 C CA . GLN A 1 82 ? -2.715 -1.148 13.967 1.00 98.75 82 GLN A CA 1
ATOM 614 C C . GLN A 1 82 ? -3.000 -1.498 12.497 1.00 98.75 82 GLN A C 1
ATOM 616 O O . GLN A 1 82 ? -4.141 -1.713 12.093 1.00 98.75 82 GLN A O 1
ATOM 621 N N . ILE A 1 83 ? -1.955 -1.509 11.675 1.00 98.88 83 ILE A N 1
ATOM 622 C CA . ILE A 1 83 ? -2.079 -1.782 10.242 1.00 98.88 83 ILE A CA 1
ATOM 623 C C . ILE A 1 83 ? -1.806 -3.259 9.988 1.00 98.88 83 ILE A C 1
ATOM 625 O O . ILE A 1 83 ? -0.806 -3.798 10.455 1.00 98.88 83 ILE A O 1
ATOM 629 N N . THR A 1 84 ? -2.683 -3.927 9.242 1.00 98.94 84 THR A N 1
ATOM 630 C CA . THR A 1 84 ? -2.487 -5.324 8.837 1.00 98.94 84 THR A CA 1
ATOM 631 C C . THR A 1 84 ? -2.412 -5.430 7.323 1.00 98.94 84 THR A C 1
ATOM 633 O O . THR A 1 84 ? -3.397 -5.171 6.639 1.00 98.94 84 THR A O 1
ATOM 636 N N . VAL A 1 85 ? -1.279 -5.893 6.806 1.00 98.88 85 VAL A N 1
ATOM 637 C CA . VAL A 1 85 ? -1.086 -6.259 5.400 1.00 98.88 85 VAL A CA 1
ATOM 638 C C . VAL A 1 85 ? -0.950 -7.775 5.335 1.00 98.88 85 VAL A C 1
ATOM 640 O O . VAL A 1 85 ? -0.022 -8.349 5.910 1.00 98.88 85 VAL A O 1
ATOM 643 N N . ARG A 1 86 ? -1.915 -8.457 4.710 1.00 98.88 86 ARG A N 1
ATOM 644 C CA . ARG A 1 86 ? -1.961 -9.922 4.731 1.00 98.88 86 ARG A CA 1
ATOM 645 C C . ARG A 1 86 ? -2.422 -10.532 3.420 1.00 98.88 86 ARG A C 1
ATOM 647 O O . ARG A 1 86 ? -3.431 -10.109 2.868 1.00 98.88 86 ARG A O 1
ATOM 654 N N . ASN A 1 87 ? -1.752 -11.608 3.001 1.00 98.81 87 ASN A N 1
ATOM 655 C CA . ASN A 1 87 ? -2.041 -12.295 1.739 1.00 98.81 87 ASN A CA 1
ATOM 656 C C . ASN A 1 87 ? -1.943 -11.326 0.546 1.00 98.81 87 ASN A C 1
ATOM 658 O O . ASN A 1 87 ? -2.859 -11.255 -0.272 1.00 98.81 87 ASN A O 1
ATOM 662 N N . VAL A 1 88 ? -0.877 -10.523 0.499 1.00 98.88 88 VAL A N 1
ATOM 663 C CA . VAL A 1 88 ? -0.648 -9.550 -0.576 1.00 98.88 88 VAL A CA 1
ATOM 664 C C . VAL A 1 88 ? 0.452 -10.050 -1.500 1.00 98.88 88 VAL A C 1
ATOM 666 O O . VAL A 1 88 ? 1.543 -10.382 -1.038 1.00 98.88 88 VAL A O 1
ATOM 669 N N . ASN A 1 89 ? 0.169 -10.065 -2.799 1.00 98.81 89 ASN A N 1
ATOM 670 C CA . ASN A 1 89 ? 1.187 -10.219 -3.830 1.00 98.81 89 ASN A CA 1
ATOM 671 C C . ASN A 1 89 ? 1.632 -8.819 -4.254 1.00 98.81 89 ASN A C 1
ATOM 673 O O . ASN A 1 89 ? 0.825 -8.049 -4.771 1.00 98.81 89 ASN A O 1
ATOM 677 N N . CYS A 1 90 ? 2.890 -8.488 -3.994 1.00 98.69 90 CYS A N 1
ATOM 678 C CA . CYS A 1 90 ? 3.505 -7.207 -4.308 1.00 98.69 90 CYS A CA 1
ATOM 679 C C . CYS A 1 90 ? 4.602 -7.432 -5.347 1.00 98.69 90 CYS A C 1
ATOM 681 O O . CYS A 1 90 ? 5.531 -8.202 -5.101 1.00 98.69 90 CYS A O 1
ATOM 683 N N . GLY A 1 91 ? 4.505 -6.806 -6.514 1.00 96.75 91 GLY A N 1
ATOM 684 C CA . GLY A 1 91 ? 5.511 -7.001 -7.543 1.00 96.75 91 GLY A CA 1
ATOM 685 C C . GLY A 1 91 ? 5.038 -6.806 -8.979 1.00 96.75 91 GLY A C 1
ATOM 686 O O . GLY A 1 91 ? 4.046 -7.431 -9.365 1.00 96.75 91 GLY A O 1
ATOM 687 N N . PRO A 1 92 ? 5.772 -6.035 -9.809 1.00 97.75 92 PRO A N 1
ATOM 688 C CA . PRO A 1 92 ? 6.948 -5.213 -9.466 1.00 97.75 92 PRO A CA 1
ATOM 689 C C . PRO A 1 92 ? 6.613 -4.030 -8.531 1.00 97.75 92 PRO A C 1
ATOM 691 O O . PRO A 1 92 ? 5.433 -3.765 -8.295 1.00 97.75 92 PRO A O 1
ATOM 694 N N . GLY A 1 93 ? 7.635 -3.356 -7.982 1.00 97.25 93 GLY A N 1
ATOM 695 C CA . GLY A 1 93 ? 7.493 -2.167 -7.120 1.00 97.25 93 GLY A CA 1
ATOM 696 C C . GLY A 1 93 ? 8.645 -1.988 -6.119 1.00 97.25 93 GLY A C 1
ATOM 697 O O . GLY A 1 93 ? 9.654 -2.679 -6.204 1.00 97.25 93 GLY A O 1
ATOM 698 N N . HIS A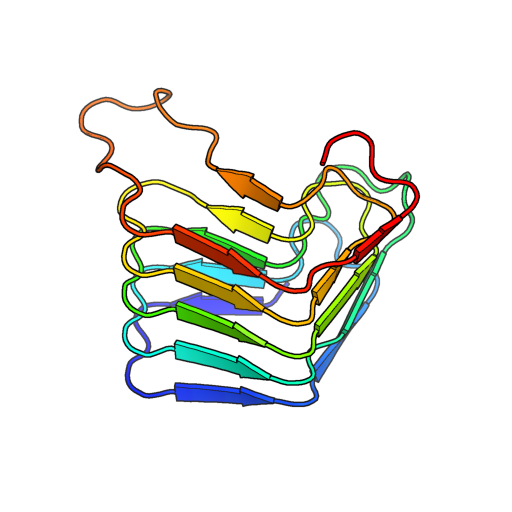 1 94 ? 8.502 -1.110 -5.127 1.00 98.12 94 HIS A N 1
ATOM 699 C CA . HIS A 1 94 ? 9.533 -0.882 -4.097 1.00 98.12 94 HIS A CA 1
ATOM 700 C C . HIS A 1 94 ? 9.341 -1.704 -2.811 1.00 98.12 94 HIS A C 1
ATOM 702 O O . HIS A 1 94 ? 10.227 -1.693 -1.961 1.00 98.12 94 HIS A O 1
ATOM 708 N N . GLY A 1 95 ? 8.241 -2.457 -2.685 1.00 98.12 95 GLY A N 1
ATOM 709 C CA . GLY A 1 95 ? 7.962 -3.325 -1.535 1.00 98.12 95 GLY A CA 1
ATOM 710 C C . GLY A 1 95 ? 6.823 -2.824 -0.642 1.00 98.12 95 GLY A C 1
ATOM 711 O O . GLY A 1 95 ? 5.898 -2.151 -1.103 1.00 98.12 95 GLY A O 1
ATOM 712 N N . ILE A 1 96 ? 6.852 -3.223 0.633 1.00 98.50 96 ILE A N 1
ATOM 713 C CA . ILE A 1 96 ? 5.929 -2.753 1.676 1.00 98.50 96 ILE A CA 1
ATOM 714 C C . ILE A 1 96 ? 6.732 -1.875 2.636 1.00 98.50 96 ILE A C 1
ATOM 716 O O . ILE A 1 96 ? 7.548 -2.380 3.405 1.00 98.50 96 ILE A O 1
ATOM 720 N N . SER A 1 97 ? 6.485 -0.571 2.598 1.00 98.00 97 SER A N 1
ATOM 721 C CA . SER A 1 97 ? 7.386 0.435 3.156 1.00 98.00 97 SER A CA 1
ATOM 722 C C . SER A 1 97 ? 6.775 1.152 4.359 1.00 98.00 97 SER A C 1
ATOM 724 O O . SER A 1 97 ? 5.637 1.625 4.330 1.00 98.00 97 SER A O 1
ATOM 726 N N . VAL A 1 98 ? 7.550 1.263 5.442 1.00 98.06 98 VAL A N 1
ATOM 727 C CA . VAL A 1 98 ? 7.228 2.156 6.563 1.00 98.06 98 VAL A CA 1
ATOM 728 C C . VAL A 1 98 ? 7.898 3.499 6.305 1.00 98.06 98 VAL A C 1
ATOM 730 O O . VAL A 1 98 ? 9.120 3.613 6.385 1.00 98.06 98 VAL A O 1
ATOM 733 N N . GLY A 1 99 ? 7.091 4.515 6.024 1.00 94.88 99 GLY A N 1
ATOM 734 C CA . GLY A 1 99 ? 7.522 5.881 5.786 1.00 94.88 99 GLY A CA 1
ATOM 735 C C . GLY A 1 99 ? 7.346 6.353 4.338 1.00 94.88 99 GLY A C 1
ATOM 736 O O . GLY A 1 99 ? 6.497 5.852 3.609 1.00 94.88 99 GLY A O 1
ATOM 737 N N . SER A 1 100 ? 8.110 7.362 3.909 1.00 95.19 100 SER A N 1
ATOM 738 C CA . SER A 1 100 ? 9.159 8.033 4.700 1.00 95.19 100 SER A CA 1
ATOM 739 C C . SER A 1 100 ? 8.609 8.753 5.941 1.00 95.19 100 SER A C 1
ATOM 741 O O . SER A 1 100 ? 7.538 9.351 5.872 1.00 95.19 100 SER A O 1
ATOM 743 N N . LEU A 1 101 ? 9.367 8.733 7.039 1.00 97.00 101 LEU A N 1
ATOM 744 C CA . LEU A 1 101 ? 9.104 9.492 8.267 1.00 97.00 101 LEU A CA 1
ATOM 745 C C . LEU A 1 101 ? 10.313 10.386 8.591 1.00 97.00 101 LEU A C 1
ATOM 747 O O . LEU A 1 101 ? 11.427 10.125 8.134 1.00 97.00 101 LEU A O 1
ATOM 751 N N . GLY A 1 102 ? 10.108 11.417 9.403 1.00 95.81 102 GLY A N 1
ATOM 752 C CA . GLY A 1 102 ? 11.124 12.365 9.860 1.00 95.81 102 GLY A CA 1
ATOM 753 C C . GLY A 1 102 ? 11.303 13.594 8.967 1.00 95.81 102 GLY A C 1
ATOM 754 O O . GLY A 1 102 ? 12.285 14.318 9.129 1.00 95.81 102 GLY A O 1
ATOM 755 N N . LYS A 1 103 ? 10.385 13.853 8.027 1.00 94.69 103 LYS A N 1
ATOM 756 C CA . LYS A 1 103 ? 10.469 15.020 7.136 1.00 94.69 103 LYS A CA 1
ATOM 757 C C . LYS A 1 103 ? 9.914 16.281 7.796 1.00 94.69 103 LYS A C 1
ATOM 759 O O . LYS A 1 103 ? 10.452 17.370 7.586 1.00 94.69 103 LYS A O 1
ATOM 764 N N . TYR A 1 104 ? 8.835 16.145 8.561 1.00 92.69 104 TYR A N 1
ATOM 765 C CA . TYR A 1 104 ? 8.127 17.244 9.207 1.00 92.69 104 TYR A CA 1
ATOM 766 C C . TYR A 1 104 ? 8.290 17.213 10.735 1.00 92.69 104 TYR A C 1
ATOM 768 O O . TYR A 1 104 ? 8.414 16.144 11.336 1.00 92.69 104 TYR A O 1
ATOM 776 N N . PRO A 1 105 ? 8.278 18.385 11.401 1.00 93.31 105 PRO A N 1
ATOM 777 C CA . PRO A 1 105 ? 8.233 18.432 12.856 1.00 93.31 105 PRO A CA 1
ATOM 778 C C . PRO A 1 105 ? 6.893 17.882 13.365 1.00 93.31 105 PRO A C 1
ATOM 780 O O . PRO A 1 105 ? 5.841 18.184 12.803 1.00 93.31 105 PRO A O 1
ATOM 783 N N . ASN A 1 106 ? 6.937 17.150 14.481 1.00 93.88 106 ASN A N 1
ATOM 784 C CA . ASN A 1 106 ? 5.769 16.565 15.154 1.00 93.88 106 ASN A CA 1
ATOM 785 C C . ASN A 1 106 ? 5.023 15.484 14.349 1.00 93.88 106 ASN A C 1
ATOM 787 O O . ASN A 1 106 ? 3.822 15.305 14.547 1.00 93.88 106 ASN A O 1
ATOM 791 N N . GLU A 1 107 ? 5.705 14.761 13.456 1.00 95.88 107 GLU A N 1
ATOM 792 C CA . GLU A 1 107 ? 5.137 13.537 12.882 1.00 95.88 107 GLU A CA 1
ATOM 793 C C . GLU A 1 107 ? 4.826 12.518 13.985 1.00 95.88 107 GLU A C 1
ATOM 795 O O . GLU A 1 107 ? 5.644 12.256 14.871 1.00 95.88 107 GLU A O 1
ATOM 800 N N . GLU A 1 108 ? 3.628 11.940 13.930 1.00 97.19 108 GLU A N 1
ATOM 801 C CA . GLU A 1 108 ? 3.250 10.854 14.826 1.00 97.19 108 GLU A CA 1
ATOM 802 C C . GLU A 1 108 ? 3.902 9.535 14.391 1.00 97.19 108 GLU A C 1
ATOM 804 O O . GLU A 1 108 ? 4.068 9.258 13.201 1.00 97.19 108 GLU A O 1
ATOM 809 N N . ALA A 1 109 ? 4.224 8.685 15.367 1.00 97.56 109 ALA A N 1
ATOM 810 C CA . ALA A 1 109 ? 4.814 7.378 15.114 1.00 97.56 109 ALA A CA 1
ATOM 811 C C . ALA A 1 109 ? 3.887 6.458 14.302 1.00 97.56 109 ALA A C 1
ATOM 813 O O . ALA A 1 109 ? 2.658 6.530 14.396 1.00 97.56 109 ALA A O 1
ATOM 814 N N . VAL A 1 110 ? 4.504 5.546 13.548 1.00 98.44 110 VAL A N 1
ATOM 815 C CA . VAL A 1 110 ? 3.830 4.376 12.980 1.00 98.44 110 VAL A CA 1
ATOM 816 C C . VAL A 1 110 ? 3.962 3.219 13.966 1.00 98.44 110 VAL A C 1
ATOM 818 O O . VAL A 1 110 ? 5.071 2.850 14.347 1.00 98.44 110 VAL A O 1
ATOM 821 N N . GLU A 1 111 ? 2.839 2.644 14.396 1.00 98.25 111 GLU A N 1
ATOM 822 C CA . GLU A 1 111 ? 2.805 1.684 15.508 1.00 98.25 111 GLU A CA 1
ATOM 823 C C . GLU A 1 111 ? 1.956 0.450 15.180 1.00 98.25 111 GLU A C 1
ATOM 825 O O . GLU A 1 111 ? 0.898 0.540 14.555 1.00 98.25 111 GLU A O 1
ATOM 830 N N . HIS A 1 112 ? 2.378 -0.719 15.669 1.00 98.56 112 HIS A N 1
ATOM 831 C CA . HIS A 1 112 ? 1.647 -1.986 15.519 1.00 98.56 112 HIS A CA 1
ATOM 832 C C . HIS A 1 112 ? 1.312 -2.335 14.059 1.00 98.56 112 HIS A C 1
ATOM 834 O O . HIS A 1 112 ? 0.148 -2.471 13.680 1.00 98.56 112 HIS A O 1
ATOM 840 N N . VAL A 1 113 ? 2.346 -2.493 13.234 1.00 98.62 113 VAL A N 1
ATOM 841 C CA . VAL A 1 113 ? 2.212 -2.947 11.846 1.00 98.62 113 VAL A CA 1
ATOM 842 C C . VAL A 1 113 ? 2.462 -4.450 11.775 1.00 98.62 113 VAL A C 1
ATOM 844 O O . VAL A 1 113 ? 3.466 -4.945 12.280 1.00 98.62 113 VAL A O 1
ATOM 847 N N . ILE A 1 114 ? 1.552 -5.180 11.135 1.00 98.81 114 ILE A N 1
ATOM 848 C CA . ILE A 1 114 ? 1.675 -6.613 10.876 1.00 98.81 114 ILE A CA 1
ATOM 849 C C . ILE A 1 114 ? 1.679 -6.827 9.368 1.00 98.81 114 ILE A C 1
ATOM 851 O O . ILE A 1 114 ? 0.669 -6.600 8.705 1.00 98.81 114 ILE A O 1
ATOM 855 N N . VAL A 1 115 ? 2.791 -7.336 8.846 1.00 98.62 115 VAL A N 1
ATOM 856 C CA . VAL A 1 115 ? 2.900 -7.838 7.473 1.00 98.62 115 VAL A CA 1
ATOM 857 C C . VAL A 1 115 ? 3.022 -9.356 7.543 1.00 98.62 115 VAL A C 1
ATOM 859 O O . VAL A 1 115 ? 3.916 -9.879 8.206 1.00 98.62 115 VAL A O 1
ATOM 862 N N . LYS A 1 116 ? 2.091 -10.090 6.925 1.00 98.62 116 LYS A N 1
ATOM 863 C CA . LYS A 1 116 ? 2.039 -11.557 7.040 1.00 98.62 116 LYS A CA 1
ATOM 864 C C . LYS A 1 116 ? 1.597 -12.222 5.743 1.00 98.62 116 LYS A C 1
ATOM 866 O O . LYS A 1 116 ? 0.657 -11.765 5.106 1.00 98.62 116 LYS A O 1
ATOM 871 N N . ASN A 1 117 ? 2.209 -13.353 5.393 1.00 98.69 117 ASN A N 1
ATOM 872 C CA . ASN A 1 117 ? 1.865 -14.128 4.193 1.00 98.69 117 ASN A CA 1
ATOM 873 C C . ASN A 1 117 ? 1.862 -13.265 2.917 1.00 98.69 117 ASN A C 1
ATOM 875 O O . ASN A 1 117 ? 0.926 -13.337 2.128 1.00 98.69 117 ASN A O 1
ATOM 879 N N . CYS A 1 118 ? 2.848 -12.386 2.760 1.00 98.62 118 CYS A N 1
ATOM 880 C CA . CYS A 1 118 ? 2.980 -11.567 1.560 1.00 98.62 118 CYS A CA 1
ATOM 881 C C . CYS A 1 118 ? 4.079 -12.147 0.672 1.00 98.62 118 CYS A C 1
ATOM 883 O O . CYS A 1 118 ? 5.075 -12.667 1.176 1.00 98.62 118 CYS A O 1
ATOM 885 N N . THR A 1 119 ? 3.884 -12.065 -0.638 1.00 98.69 119 THR A N 1
ATOM 886 C CA . THR A 1 119 ? 4.865 -12.490 -1.634 1.00 98.69 119 THR A CA 1
ATOM 887 C C . THR A 1 119 ? 5.353 -11.258 -2.368 1.00 98.69 119 THR A C 1
ATOM 889 O O . THR A 1 119 ? 4.552 -10.540 -2.961 1.00 98.69 119 THR A O 1
ATOM 892 N N . LEU A 1 120 ? 6.659 -11.008 -2.302 1.00 98.56 120 LEU A N 1
ATOM 893 C CA . LEU A 1 120 ? 7.314 -9.904 -2.990 1.00 98.56 120 LEU A CA 1
ATOM 894 C C . LEU A 1 120 ? 8.062 -10.472 -4.198 1.00 98.56 120 LEU A C 1
ATOM 896 O O . LEU A 1 120 ? 8.813 -11.437 -4.065 1.00 98.56 120 LEU A O 1
ATOM 900 N N . THR A 1 121 ? 7.792 -9.963 -5.398 1.00 98.00 121 THR A N 1
ATOM 901 C CA . THR A 1 121 ? 8.351 -10.491 -6.653 1.00 98.00 121 THR A CA 1
ATOM 902 C C . THR A 1 121 ? 8.810 -9.352 -7.546 1.00 98.00 121 THR A C 1
ATOM 904 O O . THR A 1 121 ? 8.020 -8.482 -7.885 1.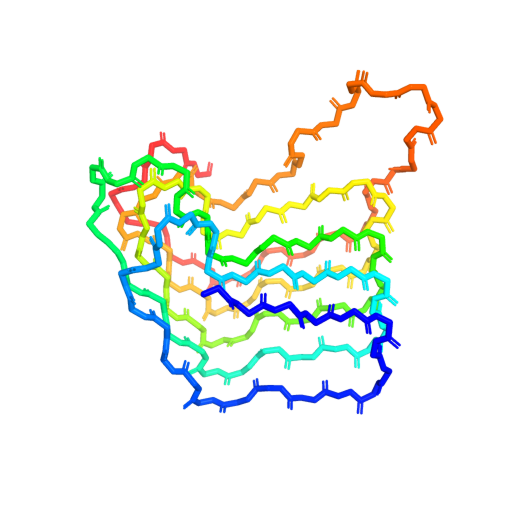00 98.00 121 THR A O 1
ATOM 907 N N . ASN A 1 122 ? 10.072 -9.372 -7.982 1.00 97.25 122 ASN A N 1
ATOM 908 C CA . ASN A 1 122 ? 10.652 -8.301 -8.804 1.00 97.25 122 ASN A CA 1
ATOM 909 C C . ASN A 1 122 ? 10.474 -6.908 -8.172 1.00 97.25 122 ASN A C 1
ATOM 911 O O . ASN A 1 122 ? 10.168 -5.944 -8.874 1.00 97.25 122 ASN A O 1
ATOM 915 N N . THR A 1 123 ? 10.600 -6.831 -6.847 1.00 97.69 123 THR A N 1
ATOM 916 C CA . THR A 1 123 ? 10.615 -5.567 -6.119 1.00 97.69 123 THR A CA 1
ATOM 917 C C . THR A 1 123 ? 12.048 -5.114 -5.871 1.00 97.69 123 THR A C 1
ATOM 919 O O . THR A 1 123 ? 12.945 -5.947 -5.735 1.00 97.69 123 THR A O 1
ATOM 922 N N . ASP A 1 124 ? 12.257 -3.803 -5.785 1.00 97.25 124 ASP A N 1
ATOM 923 C CA . ASP A 1 124 ? 13.578 -3.236 -5.497 1.00 97.25 124 ASP A CA 1
ATOM 924 C C . ASP A 1 124 ? 13.989 -3.466 -4.034 1.00 97.25 124 ASP A C 1
ATOM 926 O O . ASP A 1 124 ? 15.165 -3.686 -3.746 1.00 97.25 124 ASP A O 1
ATOM 930 N N . ASN A 1 125 ? 13.014 -3.481 -3.116 1.00 95.38 125 ASN A N 1
ATOM 931 C CA . ASN A 1 125 ? 13.202 -3.796 -1.698 1.00 95.38 125 ASN A CA 1
ATOM 932 C C . ASN A 1 125 ? 12.155 -4.818 -1.220 1.00 95.38 125 ASN A C 1
ATOM 934 O O . ASN A 1 125 ? 11.143 -5.051 -1.894 1.00 95.38 125 ASN A O 1
ATOM 938 N N . GLY A 1 126 ? 12.385 -5.429 -0.051 1.00 84.25 126 GLY A N 1
ATOM 939 C CA . GLY A 1 126 ? 11.444 -6.364 0.567 1.00 84.25 126 GLY A CA 1
ATOM 940 C C . GLY A 1 126 ? 11.670 -6.637 2.041 1.00 84.25 126 GLY A C 1
ATOM 941 O O . GLY A 1 126 ? 12.826 -6.503 2.498 1.00 84.25 126 GLY A O 1
#

Sequence (126 aa):
NFGFNFLKHSIVRDITSKDSKNFHVNVLGCTNFTFDGFTITAPGTSINTDGIHIGRSTDVKVLNTNIATGDDCVSLGDGSRQITVRNVNCGPGHGISVGSLGKYPNEEAVEHVIVKNCTLTNTDNG

InterPro domains:
  IPR000743 Glycoside hydrolase, family 28 [PF00295] (4-126)
  IPR000743 Glycoside hydrolase, family 28 [PS00502] (87-100)
  IPR011050 Pectin lyase fold/virulence factor [SSF51126] (2-126)
  IPR012334 Pectin lyase fold [G3DSA:2.160.20.10] (1-126)

Radius of gyration: 13.1 Å; chains: 1; bounding box: 30×33×31 Å

Foldseek 3Di:
DEEAEQEECEEDEQEEFEADLAERYEAYNYEQYEYENYEYDDDLCRPRHEAYEHELYENYEYYLYEYEGVEHPYEYFFNAYQYEYENYEADAYAYHYYDPDDPDPPGHDHYNYHYYNYHYDNYPYD

pLDDT: mean 97.47, std 2.27, range [84.25, 98.94]